Protein AF-A0A937Z2I5-F1 (afdb_monomer_lite)

Sequence (147 aa):
MLGFLTLFAGTHPSLAAQEGPPFPRIANCYAVQLTPHSTPEDLDEIAQWDLLIGGVWANWGDAESVRRVRENLQAVRERNPHIIILDFSSSAPYADPKDASFPATGWLLQPDGSRIEGWPGTQMINLTQPAVIDWLAARSVASVRER

Foldseek 3Di:
DDDDDDDDDDDDPQLPDPPDPPDFAEDADQPLALWLPDDPVSLVVLLPGLEYEARQDFPPVDPSRVVSSVVSVVSSCVNHVRHDYAHCLLVFQKDQPPPPQADPPQFDADPVRHFDDGPVRITGGRPVDVSRVVVSVVVRCVVPVPD

Secondary structure (DSSP, 8-state):
---------------------SS--EEE-STT-BSTT--HHHHHHHTT-SEEES-B---TT-HHHHHHHHHHHHHHHHH-TT-EEE-GGGG--EE-TT-TTS-TT-B-B-TTSPBPB-STT-EEB-TTSHHHHHHHHHHHHHHHH--

pLDDT: mean 80.71, std 18.76, range [27.16, 97.38]

Structure (mmCIF, N/CA/C/O backbone):
data_AF-A0A937Z2I5-F1
#
_entry.id   AF-A0A937Z2I5-F1
#
loop_
_atom_site.group_PDB
_atom_site.id
_atom_site.type_symbol
_atom_site.label_atom_id
_atom_site.label_alt_id
_atom_site.label_comp_id
_atom_site.label_asym_id
_atom_site.label_entity_id
_atom_site.label_seq_id
_atom_site.pdbx_PDB_ins_code
_atom_site.Cartn_x
_atom_site.Cartn_y
_atom_site.Cartn_z
_atom_site.occupancy
_atom_site.B_iso_or_equiv
_atom_site.auth_seq_id
_atom_site.auth_comp_id
_atom_site.auth_asym_id
_atom_site.auth_atom_id
_atom_site.pdbx_PDB_model_num
ATOM 1 N N . MET A 1 1 ? -22.004 30.243 57.229 1.00 35.47 1 MET A N 1
ATOM 2 C CA . MET A 1 1 ? -22.228 28.952 56.548 1.00 35.47 1 MET A CA 1
ATOM 3 C C . MET A 1 1 ? -21.614 29.068 55.155 1.00 35.47 1 MET A C 1
ATOM 5 O O . MET A 1 1 ? -22.237 29.641 54.276 1.00 35.47 1 MET A O 1
ATOM 9 N N . LEU A 1 2 ? -20.347 28.669 54.996 1.00 32.09 2 LEU A N 1
ATOM 10 C CA . LEU A 1 2 ? -19.664 28.600 53.699 1.00 32.09 2 LEU A CA 1
ATOM 11 C C . LEU A 1 2 ? -19.763 27.152 53.211 1.00 32.09 2 LEU A C 1
ATOM 13 O O . LEU A 1 2 ? -19.238 26.255 53.865 1.00 32.09 2 LEU A O 1
ATOM 17 N N . GLY A 1 3 ? -20.474 26.933 52.107 1.00 27.16 3 GLY A N 1
ATOM 18 C CA . GLY A 1 3 ? -20.564 25.636 51.444 1.00 27.16 3 GLY A CA 1
ATOM 19 C C . GLY A 1 3 ? -19.499 25.524 50.361 1.00 27.16 3 GLY A C 1
ATOM 20 O O . GLY A 1 3 ? -19.575 26.214 49.349 1.00 27.16 3 GLY A O 1
ATOM 21 N N . PHE A 1 4 ? -18.512 24.662 50.594 1.00 35.53 4 PHE A N 1
ATOM 22 C CA . PHE A 1 4 ? -17.621 24.115 49.575 1.00 35.53 4 PHE A CA 1
ATOM 23 C C . PHE A 1 4 ? -18.449 23.280 48.587 1.00 35.53 4 PHE A C 1
ATOM 25 O O . PHE A 1 4 ? -19.179 22.390 49.023 1.00 35.53 4 PHE A O 1
ATOM 32 N N . LEU A 1 5 ? -18.314 23.523 47.280 1.00 31.83 5 L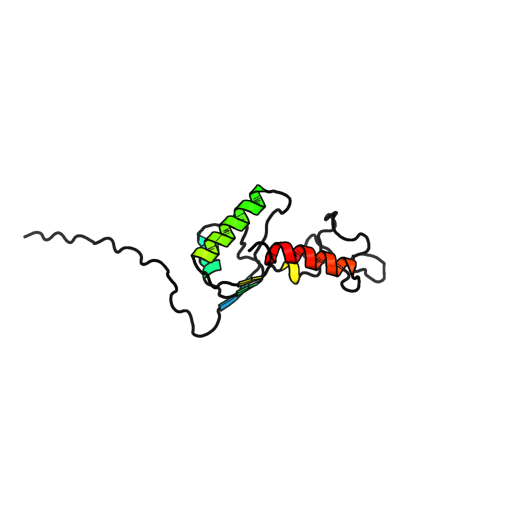EU A N 1
ATOM 33 C CA . LEU A 1 5 ? -18.769 22.582 46.257 1.00 31.83 5 LEU A CA 1
ATOM 34 C C . LEU A 1 5 ? -17.548 21.981 45.561 1.00 31.83 5 LEU A C 1
ATOM 36 O O . LEU A 1 5 ? -16.855 22.627 44.779 1.00 31.83 5 LEU A O 1
ATOM 40 N N . THR A 1 6 ? -17.279 20.734 45.918 1.00 36.47 6 THR A N 1
ATOM 41 C CA . THR A 1 6 ? -16.281 19.849 45.328 1.00 36.47 6 THR A CA 1
ATOM 42 C C . THR A 1 6 ? -16.729 19.483 43.911 1.00 36.47 6 THR A C 1
ATOM 44 O O . THR A 1 6 ? -17.765 18.840 43.746 1.00 36.47 6 THR A O 1
ATOM 47 N N . LEU A 1 7 ? -15.972 19.876 42.880 1.00 35.59 7 LEU A N 1
ATOM 48 C CA . LEU A 1 7 ? -16.134 19.294 41.547 1.00 35.59 7 LEU A CA 1
ATOM 49 C C . LEU A 1 7 ? -15.630 17.849 41.596 1.00 35.59 7 LEU A C 1
ATOM 51 O O . LEU A 1 7 ? -14.438 17.601 41.775 1.00 35.59 7 LEU A O 1
ATOM 55 N N . PHE A 1 8 ? -16.549 16.898 41.451 1.00 38.56 8 PHE A N 1
ATOM 56 C CA . PHE A 1 8 ? -16.202 15.512 41.182 1.00 38.56 8 PHE A CA 1
ATOM 57 C C . PHE A 1 8 ? -15.544 15.418 39.805 1.00 38.56 8 PHE A C 1
ATOM 59 O O . PHE A 1 8 ? -16.117 15.837 38.799 1.00 38.56 8 PHE A O 1
ATOM 66 N N . ALA A 1 9 ? -14.343 14.842 39.785 1.00 41.47 9 ALA A N 1
ATOM 67 C CA . ALA A 1 9 ? -13.709 14.311 38.595 1.00 41.47 9 ALA A CA 1
ATOM 68 C C . ALA A 1 9 ? -14.644 13.259 37.979 1.00 41.47 9 ALA A C 1
ATOM 70 O O . ALA A 1 9 ? -14.757 12.138 38.475 1.00 41.47 9 ALA A O 1
ATOM 71 N N . GLY A 1 10 ? -15.354 13.653 36.923 1.00 35.62 10 GLY A N 1
ATOM 72 C CA . GLY A 1 10 ? -16.050 12.726 36.049 1.00 35.62 10 GLY A CA 1
ATOM 73 C C . GLY A 1 10 ? -15.004 11.948 35.271 1.00 35.62 10 GLY A C 1
ATOM 74 O O . GLY A 1 10 ? -14.340 12.486 34.391 1.00 35.62 10 GLY A O 1
ATOM 75 N N . THR A 1 11 ? -14.837 10.687 35.645 1.00 39.31 11 THR A N 1
ATOM 76 C CA . THR A 1 11 ? -14.191 9.650 34.848 1.00 39.31 11 THR A CA 1
ATOM 77 C C . THR A 1 11 ? -14.653 9.767 33.398 1.00 39.31 11 THR A C 1
ATOM 79 O O . THR A 1 11 ? -15.849 9.630 33.134 1.00 39.31 11 THR A O 1
ATOM 82 N N . HIS A 1 12 ? -13.729 10.027 32.472 1.00 38.91 12 HIS A N 1
ATOM 83 C CA . HIS A 1 12 ? -13.996 9.892 31.045 1.00 38.91 12 HIS A CA 1
ATOM 84 C C . HIS A 1 12 ? -14.555 8.482 30.803 1.00 38.91 12 HIS A C 1
ATOM 86 O O . HIS A 1 12 ? -13.849 7.510 31.091 1.00 38.91 12 HIS A O 1
ATOM 92 N N . PRO A 1 13 ? -15.809 8.329 30.340 1.00 42.09 13 PRO A N 1
ATOM 93 C CA . PRO A 1 13 ? -16.257 7.031 29.879 1.00 42.09 13 PRO A CA 1
ATOM 94 C C . PRO A 1 13 ? -15.337 6.627 28.727 1.00 42.09 13 PRO A C 1
ATOM 96 O O . PRO A 1 13 ? -15.095 7.407 27.806 1.00 42.09 13 PRO A O 1
ATOM 99 N N . SER A 1 14 ? -14.781 5.421 28.832 1.00 45.44 14 SER A N 1
ATOM 100 C CA . SER A 1 14 ? -14.124 4.729 27.729 1.00 45.44 14 SER A CA 1
ATOM 101 C C . SER A 1 14 ? -14.971 4.910 26.466 1.00 45.44 14 SER A C 1
ATOM 103 O O . SER A 1 14 ? -16.178 4.667 26.506 1.00 45.44 14 SER A O 1
ATOM 105 N N . LEU A 1 15 ? -14.345 5.356 25.371 1.00 46.28 15 LEU A N 1
ATOM 106 C CA . LEU A 1 15 ? -14.901 5.446 24.013 1.00 46.28 15 LEU A CA 1
ATOM 107 C C . LEU A 1 15 ? -15.194 4.042 23.443 1.00 46.28 15 LEU A C 1
ATOM 109 O O . LEU A 1 15 ? -14.839 3.718 22.315 1.00 46.28 15 LEU A O 1
ATOM 113 N N . ALA A 1 16 ? -15.823 3.175 24.231 1.00 44.59 16 ALA A N 1
ATOM 114 C CA . ALA A 1 16 ? -16.420 1.952 23.748 1.00 44.59 16 ALA A CA 1
ATOM 115 C C . ALA A 1 16 ? -17.585 2.353 22.836 1.00 44.59 16 ALA A C 1
ATOM 117 O O . ALA A 1 16 ? -18.621 2.800 23.321 1.00 44.59 16 ALA A O 1
ATOM 118 N N . ALA A 1 17 ? -17.345 2.257 21.525 1.00 49.53 17 ALA A N 1
ATOM 119 C CA . ALA A 1 17 ? -18.328 2.244 20.447 1.00 49.53 17 ALA A CA 1
ATOM 120 C C . ALA A 1 17 ? -19.582 3.096 20.717 1.00 49.53 17 ALA A C 1
ATOM 122 O O . ALA A 1 17 ? -20.646 2.567 21.035 1.00 49.53 17 ALA A O 1
ATOM 123 N N . GLN A 1 18 ? -19.485 4.421 20.552 1.00 54.97 18 GLN A N 1
ATOM 124 C CA . GLN A 1 18 ? -20.695 5.182 20.234 1.00 54.97 18 GLN A CA 1
ATOM 125 C C . GLN A 1 18 ? -21.333 4.506 19.017 1.00 54.97 18 GLN A C 1
ATOM 127 O O . GLN A 1 18 ? -20.659 4.359 17.995 1.00 54.97 18 GLN A O 1
ATOM 132 N N . GLU A 1 19 ? -22.587 4.057 19.145 1.00 60.47 19 GLU A N 1
ATOM 133 C CA . GLU A 1 19 ? -23.371 3.569 18.011 1.00 60.47 19 GLU A CA 1
ATOM 134 C C . GLU A 1 19 ? -23.345 4.666 16.946 1.00 60.47 19 GLU A C 1
ATOM 136 O O . GLU A 1 19 ? -23.925 5.741 17.108 1.00 60.47 19 GLU A O 1
ATOM 141 N N . GLY A 1 20 ? -22.546 4.426 15.907 1.00 63.84 20 GLY A N 1
ATOM 142 C CA . GLY A 1 20 ? -22.366 5.346 14.801 1.00 63.84 20 GLY A CA 1
ATOM 143 C C . GLY A 1 20 ? -23.663 5.517 14.004 1.00 63.84 20 GLY A C 1
ATOM 144 O O . GLY A 1 20 ? -24.707 4.963 14.356 1.00 63.84 20 GLY A O 1
ATOM 145 N N . PRO A 1 21 ? -23.630 6.277 12.899 1.00 74.56 21 PRO A N 1
ATOM 146 C CA . PRO A 1 21 ? -24.764 6.318 11.982 1.00 74.56 21 PRO A CA 1
ATOM 147 C C . PRO A 1 21 ? -25.195 4.893 11.571 1.00 74.56 21 PRO A C 1
ATOM 149 O O . PRO A 1 21 ? -24.367 3.983 11.560 1.00 74.56 21 PRO A O 1
ATOM 152 N N . PRO A 1 22 ? -26.462 4.674 11.168 1.00 81.94 22 PRO A N 1
ATOM 153 C CA . PRO A 1 22 ? -26.988 3.343 10.830 1.00 81.94 22 PRO A CA 1
ATOM 154 C C . PRO A 1 22 ? -26.404 2.753 9.528 1.00 81.94 22 PRO A C 1
ATOM 156 O O . PRO A 1 22 ? -26.953 1.805 8.968 1.00 81.94 22 PRO A O 1
ATOM 159 N N . PHE A 1 23 ? -25.327 3.337 9.006 1.00 84.81 23 PHE A N 1
ATOM 160 C CA . PHE A 1 23 ? -24.640 2.948 7.785 1.00 84.81 23 PHE A CA 1
ATOM 161 C C . PHE A 1 23 ? -23.118 2.938 8.014 1.00 84.81 23 PHE A C 1
ATOM 163 O O . PHE A 1 23 ? -22.626 3.728 8.822 1.00 84.81 23 PHE A O 1
ATOM 170 N N . PRO A 1 24 ? -22.357 2.097 7.285 1.00 88.00 24 PRO A N 1
ATOM 171 C CA . PRO A 1 24 ? -20.903 2.053 7.407 1.00 88.00 24 PRO A CA 1
ATOM 172 C C . PRO A 1 24 ? -20.230 3.383 7.047 1.00 88.00 24 PRO A C 1
ATOM 174 O O . PRO A 1 24 ? -20.552 4.009 6.033 1.00 88.00 24 PRO A O 1
ATOM 177 N N . ARG A 1 25 ? -19.240 3.779 7.844 1.00 91.06 25 ARG A N 1
ATOM 178 C CA . ARG A 1 25 ? -18.351 4.919 7.607 1.00 91.06 25 ARG A CA 1
ATOM 179 C C . ARG A 1 25 ? -17.146 4.438 6.809 1.00 91.06 25 ARG A C 1
ATOM 181 O O . ARG A 1 25 ? -16.302 3.701 7.318 1.00 91.06 25 ARG A O 1
ATOM 188 N N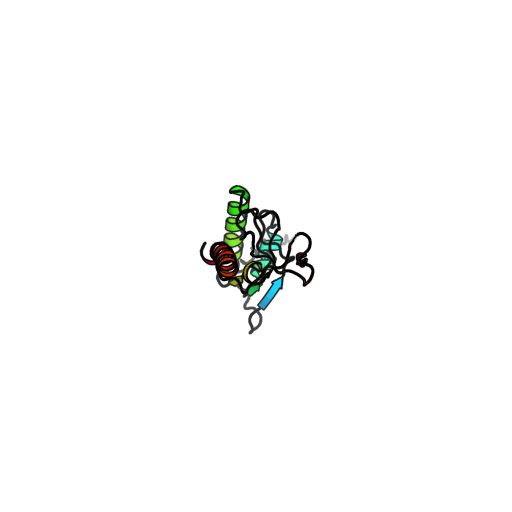 . ILE A 1 26 ? -17.075 4.854 5.550 1.00 89.81 26 ILE A N 1
ATOM 189 C CA . ILE A 1 26 ? -16.033 4.438 4.609 1.00 89.81 26 ILE A CA 1
ATOM 190 C C . ILE A 1 26 ? -15.178 5.651 4.247 1.00 89.81 26 ILE A C 1
ATOM 192 O O . ILE A 1 26 ? -15.714 6.664 3.799 1.00 89.81 26 ILE A O 1
ATOM 196 N N . ALA A 1 27 ? -13.860 5.526 4.383 1.00 87.38 27 ALA A N 1
ATOM 197 C CA . ALA A 1 27 ? -12.896 6.531 3.957 1.00 87.38 27 ALA A CA 1
ATOM 198 C C . ALA A 1 27 ? -11.917 5.955 2.931 1.00 87.38 27 ALA A C 1
ATOM 200 O O . ALA A 1 27 ? -11.398 4.854 3.091 1.00 87.38 27 ALA A O 1
ATOM 201 N N . ASN A 1 28 ? -11.627 6.735 1.891 1.00 85.38 28 ASN A N 1
ATOM 202 C CA . ASN A 1 28 ? -10.465 6.541 1.028 1.00 85.38 28 ASN A CA 1
ATOM 203 C C . ASN A 1 28 ? -9.518 7.712 1.282 1.00 85.38 28 ASN A C 1
ATOM 205 O O . ASN A 1 28 ? -9.705 8.789 0.712 1.00 85.38 28 ASN A O 1
ATOM 209 N N . CYS A 1 29 ? -8.581 7.539 2.213 1.00 77.12 29 CYS A N 1
ATOM 210 C CA . CYS A 1 29 ? -7.755 8.635 2.696 1.00 77.12 29 CYS A CA 1
ATOM 211 C C . CYS A 1 29 ? -6.274 8.269 2.709 1.00 77.12 29 CYS A C 1
ATOM 213 O O . CYS A 1 29 ? -5.799 7.476 3.515 1.00 77.12 29 CYS A O 1
ATOM 215 N N . TYR A 1 30 ? -5.529 8.931 1.832 1.00 71.75 30 TYR A N 1
ATOM 216 C CA . TYR A 1 30 ? -4.076 8.820 1.736 1.00 71.75 30 TYR A CA 1
ATOM 217 C C . TYR A 1 30 ? -3.354 9.683 2.774 1.00 71.75 30 TYR A C 1
ATOM 219 O O . TYR A 1 30 ? -2.202 9.416 3.101 1.00 71.75 30 TYR A O 1
ATOM 227 N N . ALA A 1 31 ? -4.024 10.726 3.274 1.00 62.41 31 ALA A N 1
ATOM 228 C CA . ALA A 1 31 ? -3.446 11.712 4.182 1.00 62.41 31 ALA A CA 1
ATOM 229 C C . ALA A 1 31 ? -3.500 11.291 5.656 1.00 62.41 31 ALA A C 1
ATOM 231 O O . ALA A 1 31 ? -2.719 11.806 6.445 1.00 62.41 31 ALA A O 1
ATOM 232 N N . VAL A 1 32 ? -4.364 10.337 6.009 1.00 62.16 32 VAL A N 1
ATOM 233 C CA . VAL A 1 32 ? -4.574 9.875 7.393 1.00 62.16 32 VAL A CA 1
ATOM 234 C C . VAL A 1 32 ? -3.420 8.983 7.915 1.00 62.16 32 VAL A C 1
ATOM 236 O O . VAL A 1 32 ? -3.444 8.533 9.049 1.00 62.16 32 VAL A O 1
ATOM 239 N N . GLN A 1 33 ? -2.355 8.797 7.120 1.00 74.44 33 GLN A N 1
ATOM 240 C CA . GLN A 1 33 ? -1.002 8.382 7.534 1.00 74.44 33 GLN A CA 1
ATOM 241 C C . GLN A 1 33 ? -0.923 7.425 8.743 1.00 74.44 33 GLN A C 1
ATOM 243 O O . GLN A 1 33 ? -0.248 7.724 9.729 1.00 74.44 33 GLN A O 1
ATOM 248 N N . LEU A 1 34 ? -1.495 6.223 8.634 1.00 88.88 34 LEU A N 1
ATOM 249 C CA . LEU A 1 34 ? -1.101 5.084 9.462 1.00 88.88 34 LEU A CA 1
ATOM 250 C C . LEU A 1 34 ? 0.337 4.671 9.099 1.00 88.88 34 LEU A C 1
ATOM 252 O O . LEU A 1 34 ? 0.597 3.872 8.199 1.00 88.88 34 LEU A O 1
ATOM 256 N N . THR A 1 35 ? 1.287 5.277 9.795 1.00 90.56 35 THR A N 1
ATOM 257 C CA . THR A 1 35 ? 2.724 5.247 9.527 1.00 90.56 35 THR A CA 1
ATOM 258 C C . THR A 1 35 ? 3.489 4.984 10.825 1.00 90.56 35 THR A C 1
ATOM 260 O O . THR A 1 35 ? 2.889 4.973 11.901 1.00 90.56 35 THR A O 1
ATOM 263 N N . PRO A 1 36 ? 4.825 4.810 10.795 1.00 91.19 36 PRO A N 1
ATOM 264 C CA . PRO A 1 36 ? 5.623 4.700 12.017 1.00 91.19 36 PRO A CA 1
ATOM 265 C C . PRO A 1 36 ? 5.583 5.956 12.900 1.00 91.19 36 PRO A C 1
ATOM 267 O O . PRO A 1 36 ? 6.049 5.914 14.039 1.00 91.19 36 PRO A O 1
ATOM 270 N N . HIS A 1 37 ? 5.093 7.074 12.359 1.00 93.25 37 HIS A N 1
ATOM 271 C CA . HIS A 1 37 ? 5.080 8.387 12.994 1.00 93.25 37 HIS A CA 1
ATOM 272 C C . HIS A 1 37 ? 3.673 8.863 13.361 1.00 93.25 37 HIS A C 1
ATOM 274 O O . HIS A 1 37 ? 3.550 9.991 13.831 1.00 93.25 37 HIS A O 1
ATOM 280 N N . SER A 1 38 ? 2.641 8.030 13.165 1.00 93.50 38 SER A N 1
ATOM 281 C CA . SER A 1 38 ? 1.276 8.369 13.574 1.00 93.50 38 SER A CA 1
ATOM 282 C C . SER A 1 38 ? 1.239 8.751 15.046 1.00 93.50 38 SER A C 1
ATOM 284 O O . SER A 1 38 ? 1.775 8.049 15.909 1.00 93.50 38 SER A O 1
ATOM 286 N N . THR A 1 39 ? 0.593 9.871 15.312 1.00 94.00 39 THR A N 1
ATOM 287 C CA . THR A 1 39 ? 0.288 10.363 16.649 1.00 94.00 39 THR A CA 1
ATOM 288 C C . THR A 1 39 ? -0.934 9.637 17.215 1.00 94.00 39 THR A C 1
ATOM 290 O O . THR A 1 39 ? -1.711 9.064 16.451 1.00 94.00 39 THR A O 1
ATOM 293 N N . PRO A 1 40 ? -1.145 9.638 18.543 1.00 94.12 40 PRO A N 1
ATOM 294 C CA . PRO A 1 40 ? -2.372 9.107 19.135 1.00 94.12 40 PRO A CA 1
ATOM 295 C C . PRO A 1 40 ? -3.650 9.693 18.520 1.00 94.12 40 PRO A C 1
ATOM 297 O O . PRO A 1 40 ? -4.615 8.957 18.332 1.00 94.12 40 PRO A O 1
ATOM 300 N N . GLU A 1 41 ? -3.631 10.977 18.161 1.00 92.75 41 GLU A N 1
ATOM 301 C CA . GLU A 1 41 ? -4.739 11.676 17.514 1.00 92.75 41 GLU A CA 1
ATOM 302 C C . GLU A 1 41 ? -5.036 11.111 16.116 1.00 92.75 41 GLU A C 1
ATOM 304 O O . GLU A 1 41 ? -6.202 10.884 15.793 1.00 92.75 41 GLU A O 1
ATOM 309 N N . ASP A 1 42 ? -4.003 10.792 15.325 1.00 92.44 42 ASP A N 1
ATOM 310 C CA . ASP A 1 42 ? -4.176 10.128 14.023 1.00 92.44 42 ASP A CA 1
ATOM 311 C C . ASP A 1 42 ? -4.848 8.755 14.199 1.00 92.44 42 ASP A C 1
ATOM 313 O O . ASP A 1 42 ? -5.741 8.381 13.439 1.00 92.44 42 ASP A O 1
ATOM 317 N N . LEU A 1 43 ? -4.448 7.994 15.227 1.00 93.88 43 LEU A N 1
ATOM 318 C CA . LEU A 1 43 ? -5.027 6.675 15.509 1.00 93.88 43 LEU A CA 1
ATOM 319 C C . LEU A 1 43 ? -6.490 6.776 15.960 1.00 93.88 43 LEU A C 1
ATOM 321 O O . LEU A 1 43 ? -7.303 5.925 15.587 1.00 93.88 43 LEU A O 1
ATOM 325 N N . ASP A 1 44 ? -6.824 7.802 16.745 1.00 92.69 44 ASP A N 1
ATOM 326 C CA . ASP A 1 44 ? -8.198 8.090 17.153 1.00 92.69 44 ASP A CA 1
ATOM 327 C C . ASP A 1 44 ? -9.062 8.475 15.946 1.00 92.69 44 ASP A C 1
ATOM 329 O O . ASP A 1 44 ? -10.194 8.004 15.849 1.00 92.69 44 ASP A O 1
ATOM 333 N N . GLU A 1 45 ? -8.539 9.267 15.003 1.00 90.50 45 GLU A N 1
ATOM 334 C CA . GLU A 1 45 ? -9.229 9.616 13.754 1.00 90.50 45 GLU A CA 1
ATOM 335 C C . GLU A 1 45 ? -9.449 8.384 12.863 1.00 90.50 45 GLU A C 1
ATOM 337 O O . GLU A 1 45 ? -10.559 8.153 12.378 1.00 90.50 45 GLU A O 1
ATOM 342 N N . ILE A 1 46 ? -8.425 7.541 12.694 1.00 91.88 46 ILE A N 1
ATOM 343 C CA . ILE A 1 46 ? -8.520 6.292 11.925 1.00 91.88 46 ILE A CA 1
ATOM 344 C C . ILE A 1 46 ? -9.603 5.374 12.496 1.00 91.88 46 ILE A C 1
ATOM 346 O O . ILE A 1 46 ? -10.396 4.803 11.744 1.00 91.88 46 ILE A O 1
ATOM 350 N N . ALA A 1 47 ? -9.654 5.228 13.822 1.00 92.50 47 ALA A N 1
ATOM 351 C CA . ALA A 1 47 ? -10.575 4.314 14.491 1.00 92.50 47 ALA A CA 1
ATOM 352 C C . ALA A 1 47 ? -12.059 4.680 14.291 1.00 92.50 47 ALA A C 1
ATOM 354 O O . ALA A 1 47 ? -12.937 3.851 14.541 1.00 92.50 47 ALA A O 1
ATOM 355 N N . GLN A 1 48 ? -12.365 5.886 13.800 1.00 91.19 48 GLN A N 1
ATOM 356 C CA . GLN A 1 48 ? -13.730 6.315 13.488 1.00 91.19 48 GLN A CA 1
ATOM 357 C C . GLN A 1 48 ? -14.288 5.696 12.201 1.00 91.19 48 GLN A C 1
ATOM 359 O O . GLN A 1 48 ? -15.467 5.885 11.915 1.00 91.19 48 GLN A O 1
ATOM 364 N N . TRP A 1 49 ? -13.490 4.980 11.413 1.00 90.88 49 TRP A N 1
ATOM 365 C CA . TRP A 1 49 ? -13.939 4.381 10.156 1.00 90.88 49 TRP A CA 1
ATOM 366 C C . TRP A 1 49 ? -14.217 2.890 10.319 1.00 90.88 49 TRP A C 1
ATOM 368 O O . TRP A 1 49 ? -13.525 2.190 11.050 1.00 90.88 49 TRP A O 1
ATOM 378 N N . ASP A 1 50 ? -15.220 2.388 9.603 1.00 91.25 50 ASP A N 1
ATOM 379 C CA . ASP A 1 50 ? -15.501 0.950 9.523 1.00 91.25 50 ASP A CA 1
ATOM 380 C C . ASP A 1 50 ? -14.699 0.314 8.370 1.00 91.25 50 ASP A C 1
ATOM 382 O O . ASP A 1 50 ? -14.311 -0.853 8.428 1.00 91.25 50 ASP A O 1
ATOM 386 N N . LEU A 1 51 ? -14.386 1.111 7.340 1.00 88.56 51 LEU A N 1
ATOM 387 C CA . LEU A 1 51 ? -13.470 0.769 6.256 1.00 88.56 51 LEU A CA 1
ATOM 388 C C . LEU A 1 51 ? -12.567 1.965 5.929 1.00 88.56 51 LEU A C 1
ATOM 390 O O . LEU A 1 51 ? -13.061 3.011 5.508 1.00 88.56 51 LEU A O 1
ATOM 394 N N . LEU A 1 52 ? -11.253 1.782 6.054 1.00 88.19 52 LEU A N 1
ATOM 395 C CA . LEU A 1 52 ? -10.234 2.708 5.562 1.00 88.19 52 LEU A CA 1
ATOM 396 C C . LEU A 1 52 ? -9.519 2.096 4.352 1.00 88.19 52 LEU A C 1
ATOM 398 O O . LEU A 1 52 ? -8.972 0.998 4.433 1.00 88.19 52 LEU A O 1
ATOM 402 N N . ILE A 1 53 ? -9.503 2.818 3.236 1.00 85.19 53 ILE A N 1
ATOM 403 C CA . ILE A 1 53 ? -8.754 2.485 2.024 1.00 85.19 53 ILE A CA 1
ATOM 404 C C . ILE A 1 53 ? -7.584 3.465 1.908 1.00 85.19 53 ILE A C 1
ATOM 406 O O . ILE A 1 53 ? -7.781 4.680 1.882 1.00 85.19 53 ILE A O 1
ATOM 410 N N . GLY A 1 54 ? -6.370 2.932 1.823 1.00 80.38 54 GLY A N 1
ATOM 411 C CA . GLY A 1 54 ? -5.132 3.697 1.783 1.00 80.38 54 GLY A CA 1
ATOM 412 C C . GLY A 1 54 ? -4.600 4.088 3.158 1.00 80.38 54 GLY A C 1
ATOM 413 O O . GLY A 1 54 ? -5.009 3.564 4.191 1.00 80.38 54 GLY A O 1
ATOM 414 N N . GLY A 1 55 ? -3.609 4.978 3.145 1.00 78.00 55 GLY A N 1
ATOM 415 C CA . GLY A 1 55 ? -3.054 5.576 4.356 1.00 78.00 55 GLY A CA 1
ATOM 416 C C . GLY A 1 55 ? -2.084 4.698 5.148 1.00 78.00 55 GLY A C 1
ATOM 417 O O . GLY A 1 55 ? -1.552 5.196 6.126 1.00 78.00 55 GLY A O 1
ATOM 418 N N . VAL A 1 56 ? -1.804 3.452 4.747 1.00 85.19 56 VAL A N 1
ATOM 419 C CA . VAL A 1 56 ? -0.800 2.602 5.416 1.00 85.19 56 VAL A CA 1
ATOM 420 C C . VAL A 1 56 ? 0.548 2.722 4.719 1.00 85.19 56 VAL A C 1
ATOM 422 O O . VAL A 1 56 ? 0.652 2.486 3.516 1.00 85.19 56 VAL A O 1
ATOM 425 N N . TRP A 1 57 ? 1.600 3.056 5.461 1.00 83.00 57 TRP A N 1
ATOM 426 C CA . TRP A 1 57 ? 2.955 3.080 4.915 1.00 83.00 57 TRP A CA 1
ATOM 427 C C . TRP A 1 57 ? 3.995 2.752 5.981 1.00 83.00 57 TRP A C 1
ATOM 429 O O . TRP A 1 57 ? 3.913 3.249 7.096 1.00 83.00 57 TRP A O 1
ATOM 439 N N . ALA A 1 58 ? 5.007 1.970 5.612 1.00 82.38 58 ALA A N 1
ATOM 440 C CA . ALA A 1 58 ? 6.219 1.746 6.391 1.00 82.38 58 ALA A CA 1
ATOM 441 C C . ALA A 1 58 ? 7.436 1.804 5.458 1.00 82.38 58 ALA A C 1
ATOM 443 O O . ALA A 1 58 ? 7.330 1.518 4.261 1.00 82.38 58 ALA A O 1
ATOM 444 N N . ASN A 1 59 ? 8.618 2.075 6.010 1.00 79.25 59 ASN A N 1
ATOM 445 C CA . ASN A 1 59 ? 9.855 1.666 5.362 1.00 79.25 59 ASN A CA 1
ATOM 446 C C . ASN A 1 59 ? 10.023 0.155 5.571 1.00 79.25 59 ASN A C 1
ATOM 448 O O . ASN A 1 59 ? 10.567 -0.285 6.578 1.00 79.25 59 ASN A O 1
ATOM 452 N N . TRP A 1 60 ? 9.547 -0.645 4.619 1.00 77.75 60 TRP A N 1
ATOM 453 C CA . TRP A 1 60 ? 9.530 -2.109 4.725 1.00 77.75 60 TRP A CA 1
ATOM 454 C C . TRP A 1 60 ? 10.920 -2.760 4.834 1.00 77.75 60 TRP A C 1
ATOM 456 O O . TRP A 1 60 ? 11.021 -3.903 5.269 1.00 77.75 60 TRP A O 1
ATOM 466 N N . GLY A 1 61 ? 11.988 -2.043 4.463 1.00 75.00 61 GLY A N 1
ATOM 467 C CA . GLY A 1 61 ? 13.374 -2.484 4.658 1.00 75.00 61 GLY A CA 1
ATOM 468 C C . GLY A 1 61 ? 13.936 -2.196 6.056 1.00 75.00 61 GLY A C 1
ATOM 469 O O . GLY A 1 61 ? 15.040 -2.638 6.366 1.00 75.00 61 GLY A O 1
ATOM 470 N N . ASP A 1 62 ? 13.202 -1.461 6.894 1.00 82.31 62 ASP A N 1
ATOM 471 C CA . ASP A 1 62 ? 13.579 -1.123 8.263 1.00 82.31 62 ASP A CA 1
ATOM 472 C C . ASP A 1 62 ? 12.657 -1.826 9.269 1.00 82.31 62 ASP A C 1
ATOM 474 O O . ASP A 1 62 ? 11.461 -1.546 9.366 1.00 82.31 62 ASP A O 1
ATOM 478 N N . ALA A 1 63 ? 13.233 -2.735 10.056 1.00 88.56 63 ALA A N 1
ATOM 479 C CA . ALA A 1 63 ? 12.488 -3.541 11.017 1.00 88.56 63 ALA A CA 1
ATOM 480 C C . ALA A 1 63 ? 11.791 -2.690 12.093 1.00 88.56 63 ALA A C 1
ATOM 482 O O . ALA A 1 63 ? 10.703 -3.049 12.543 1.00 88.56 63 ALA A O 1
ATOM 483 N N . GLU A 1 64 ? 12.388 -1.563 12.490 1.00 93.06 64 GLU A N 1
ATOM 484 C CA . GLU A 1 64 ? 11.800 -0.662 13.484 1.00 93.06 64 GLU A CA 1
ATOM 485 C C . GLU A 1 64 ? 10.587 0.080 12.909 1.00 93.06 64 GLU A C 1
ATOM 487 O O . GLU A 1 64 ? 9.541 0.156 13.557 1.00 93.06 64 GLU A O 1
ATOM 492 N N . SER A 1 65 ? 10.691 0.561 11.668 1.00 86.75 65 SER A N 1
ATOM 4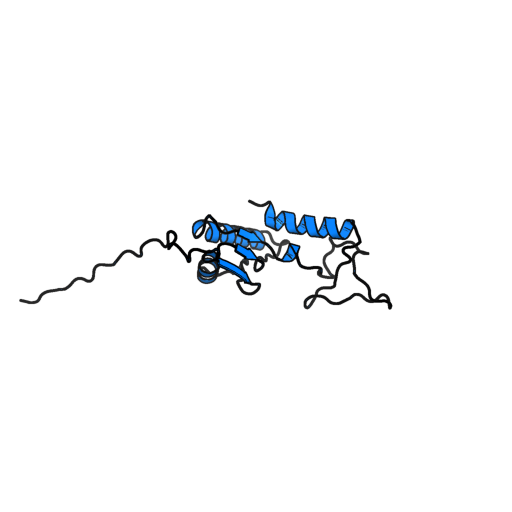93 C CA . SER A 1 65 ? 9.573 1.150 10.927 1.00 86.75 65 SER A CA 1
ATOM 494 C C . SER A 1 65 ? 8.386 0.186 10.821 1.00 86.75 65 SER A C 1
ATOM 496 O O . SER A 1 65 ? 7.257 0.546 11.165 1.00 86.75 65 SER A O 1
ATOM 498 N N . VAL A 1 66 ? 8.647 -1.065 10.427 1.00 86.81 66 VAL A N 1
ATOM 499 C CA . VAL A 1 66 ? 7.617 -2.110 10.327 1.00 86.81 66 VAL A CA 1
ATOM 500 C C . VAL A 1 66 ? 6.999 -2.418 11.691 1.00 86.81 66 VAL A C 1
ATOM 502 O O . VAL A 1 66 ? 5.774 -2.490 11.807 1.00 86.81 66 VAL A O 1
ATOM 505 N N . ARG A 1 67 ? 7.819 -2.557 12.743 1.00 92.75 67 ARG A N 1
ATOM 506 C CA . ARG A 1 67 ? 7.340 -2.797 14.113 1.00 92.75 67 ARG A CA 1
ATOM 507 C C . ARG A 1 67 ? 6.377 -1.698 14.567 1.00 92.75 67 ARG A C 1
ATOM 509 O O . ARG A 1 67 ? 5.292 -2.019 15.040 1.00 92.75 67 ARG A O 1
ATOM 516 N N . ARG A 1 68 ? 6.730 -0.423 14.374 1.00 94.62 68 ARG A N 1
ATOM 517 C CA . ARG A 1 68 ? 5.882 0.713 14.780 1.00 94.62 68 ARG A CA 1
ATOM 518 C C . ARG A 1 68 ? 4.549 0.758 14.047 1.00 94.62 68 ARG A C 1
ATOM 520 O O . ARG A 1 68 ? 3.526 1.010 14.670 1.00 94.62 68 ARG A O 1
ATOM 527 N N . VAL A 1 69 ? 4.534 0.476 12.746 1.00 91.75 69 VAL A N 1
ATOM 528 C CA . VAL A 1 69 ? 3.270 0.403 11.993 1.00 91.75 69 VAL A CA 1
ATOM 529 C C . VAL A 1 69 ? 2.385 -0.729 12.505 1.00 91.75 69 VAL A C 1
ATOM 531 O O . VAL A 1 69 ? 1.181 -0.531 12.642 1.00 91.75 69 VAL A O 1
ATOM 534 N N . ARG A 1 70 ? 2.960 -1.889 12.850 1.00 90.69 70 ARG A N 1
ATOM 535 C CA . ARG A 1 70 ? 2.202 -2.991 13.468 1.00 90.69 70 ARG A CA 1
ATOM 536 C C . ARG A 1 70 ? 1.628 -2.605 14.835 1.00 90.69 70 ARG A C 1
ATOM 538 O O . ARG A 1 70 ? 0.473 -2.916 15.108 1.00 90.69 70 ARG A O 1
ATOM 545 N N . GLU A 1 71 ? 2.390 -1.892 15.661 1.00 95.25 71 GLU A N 1
ATOM 546 C CA . GLU A 1 71 ? 1.913 -1.375 16.954 1.00 95.25 71 GLU A CA 1
ATOM 547 C C . GLU A 1 71 ? 0.772 -0.369 16.778 1.00 95.25 71 GLU A C 1
ATOM 549 O O . GLU A 1 71 ? -0.251 -0.471 17.452 1.00 95.25 71 GLU A O 1
ATOM 554 N N . ASN A 1 72 ? 0.891 0.541 15.812 1.00 94.75 72 ASN A N 1
ATOM 555 C CA . ASN A 1 72 ? -0.159 1.504 15.491 1.00 94.75 72 ASN A CA 1
ATOM 556 C C . ASN A 1 72 ? -1.420 0.818 14.937 1.00 94.75 72 ASN A C 1
ATOM 558 O O . ASN A 1 72 ? -2.534 1.157 15.334 1.00 94.75 72 ASN A O 1
ATOM 562 N N . LEU A 1 73 ? -1.264 -0.199 14.081 1.00 92.19 73 LEU A N 1
ATOM 563 C CA . LEU A 1 73 ? -2.364 -1.049 13.609 1.00 92.19 73 LEU A CA 1
ATOM 564 C C . LEU A 1 73 ? -3.085 -1.745 14.768 1.00 92.19 73 LEU A C 1
ATOM 566 O O . LEU A 1 73 ? -4.317 -1.771 14.802 1.00 92.19 73 LEU A O 1
ATOM 570 N N . GLN A 1 74 ? -2.334 -2.306 15.718 1.00 93.69 74 GLN A N 1
ATOM 571 C CA . GLN A 1 74 ? -2.907 -2.922 16.911 1.00 93.69 74 GLN A CA 1
ATOM 572 C C . GLN A 1 74 ? -3.669 -1.887 17.746 1.00 93.69 74 GLN A C 1
ATOM 574 O O . GLN A 1 74 ? -4.822 -2.118 18.098 1.00 93.69 74 GLN A O 1
ATOM 579 N N . ALA A 1 75 ? -3.068 -0.725 17.992 1.00 95.31 75 ALA A N 1
ATOM 580 C CA . ALA A 1 75 ? -3.673 0.352 18.765 1.00 95.31 75 ALA A CA 1
ATOM 581 C C . ALA A 1 75 ? -4.985 0.867 18.134 1.00 95.31 75 ALA A C 1
ATOM 583 O O . ALA A 1 75 ? -5.944 1.168 18.849 1.00 95.31 75 ALA A O 1
ATOM 584 N N . VAL A 1 76 ? -5.071 0.930 16.803 1.00 93.31 76 VAL A N 1
ATOM 585 C CA . VAL A 1 76 ? -6.321 1.235 16.087 1.00 93.31 76 VAL A CA 1
ATOM 586 C C . VAL A 1 76 ? -7.364 0.135 16.302 1.00 93.31 76 VAL A C 1
ATOM 588 O O . VAL A 1 76 ? -8.520 0.437 16.592 1.00 93.31 76 VAL A O 1
ATOM 591 N N . ARG A 1 77 ? -6.975 -1.142 16.212 1.00 91.94 77 ARG A N 1
ATOM 592 C CA . ARG A 1 77 ? -7.889 -2.282 16.416 1.00 91.94 77 ARG A CA 1
ATOM 593 C C . ARG A 1 77 ? -8.392 -2.400 17.854 1.00 91.94 77 ARG A C 1
ATOM 595 O O . ARG A 1 77 ? -9.509 -2.854 18.066 1.00 91.94 77 ARG A O 1
ATOM 602 N N . GLU A 1 78 ? -7.608 -1.972 18.839 1.00 94.19 78 GLU A N 1
ATOM 603 C CA . GLU A 1 78 ? -8.054 -1.887 20.236 1.00 94.19 78 GLU A CA 1
ATOM 604 C C . GLU A 1 78 ? -9.169 -0.843 20.417 1.00 94.19 78 GLU A C 1
ATOM 606 O O . GLU A 1 78 ? -10.072 -1.046 21.227 1.00 94.19 78 GLU A O 1
ATOM 611 N N . ARG A 1 79 ? -9.147 0.244 19.632 1.00 93.50 79 ARG A N 1
ATOM 612 C CA . ARG A 1 79 ? -10.182 1.296 19.628 1.00 93.50 79 ARG A CA 1
ATOM 613 C C . ARG A 1 79 ? -11.407 0.910 18.804 1.00 93.50 79 ARG A C 1
ATOM 615 O O . ARG A 1 79 ? -12.534 1.190 19.202 1.00 93.50 79 ARG A O 1
ATOM 622 N N . ASN A 1 80 ? -11.187 0.269 17.659 1.00 93.06 80 ASN A N 1
ATOM 623 C CA . ASN A 1 80 ? -12.234 -0.233 16.780 1.00 93.06 80 ASN A CA 1
ATOM 624 C C . ASN A 1 80 ? -11.896 -1.660 16.310 1.00 93.06 80 ASN A C 1
ATOM 626 O O . ASN A 1 80 ? -11.244 -1.833 15.278 1.00 93.06 80 ASN A O 1
ATOM 630 N N . PRO A 1 81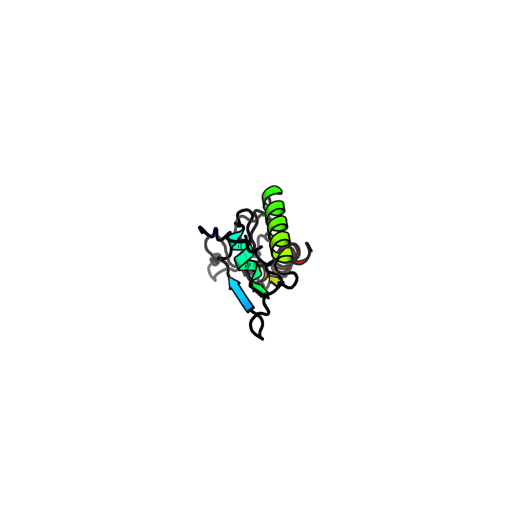 ? -12.373 -2.697 17.025 1.00 90.56 81 PRO A N 1
ATOM 631 C CA . PRO A 1 81 ? -12.111 -4.096 16.673 1.00 90.56 81 PRO A CA 1
ATOM 632 C C . PRO A 1 81 ? -12.713 -4.545 15.336 1.00 90.56 81 PRO A C 1
ATOM 634 O O . PRO A 1 81 ? -12.400 -5.637 14.859 1.00 90.56 81 PRO A O 1
ATOM 637 N N . HIS A 1 82 ? -13.597 -3.740 14.742 1.00 87.31 82 HIS A N 1
ATOM 638 C CA . HIS A 1 82 ? -14.330 -4.072 13.523 1.00 87.31 82 HIS A CA 1
ATOM 639 C C . HIS A 1 82 ? -13.801 -3.358 12.275 1.00 87.31 82 HIS A C 1
ATOM 641 O O . HIS A 1 82 ? -14.281 -3.647 11.179 1.00 87.31 82 HIS A O 1
ATOM 647 N N . ILE A 1 83 ? -12.816 -2.464 12.416 1.00 89.56 83 ILE A N 1
ATOM 648 C CA . ILE A 1 83 ? -12.248 -1.733 11.282 1.00 89.56 83 ILE A CA 1
ATOM 649 C C . ILE A 1 83 ? -11.613 -2.677 10.256 1.00 89.56 83 ILE A C 1
ATOM 651 O O . ILE A 1 83 ? -10.826 -3.573 10.580 1.00 89.56 83 ILE A O 1
ATOM 655 N N . ILE A 1 84 ? -11.908 -2.422 8.985 1.00 87.44 84 ILE A N 1
ATOM 656 C CA . ILE A 1 84 ? -11.211 -3.013 7.847 1.00 87.44 84 ILE A CA 1
ATOM 657 C C . ILE A 1 84 ? -10.251 -1.962 7.292 1.00 87.44 84 ILE A C 1
ATOM 659 O O . ILE A 1 84 ? -10.666 -0.862 6.942 1.00 87.44 84 ILE A O 1
ATOM 663 N N . ILE A 1 85 ? -8.968 -2.301 7.186 1.00 85.94 85 ILE A N 1
ATOM 664 C CA . ILE A 1 85 ? -7.950 -1.426 6.595 1.00 85.94 85 ILE A CA 1
ATOM 665 C C . ILE A 1 85 ? -7.433 -2.101 5.329 1.00 85.94 85 ILE A C 1
ATOM 667 O O . ILE A 1 85 ? -6.956 -3.236 5.379 1.00 85.94 85 ILE A O 1
ATOM 671 N N . LEU A 1 86 ? -7.557 -1.416 4.195 1.00 81.75 86 LEU A N 1
ATOM 672 C CA . LEU A 1 86 ? -7.087 -1.867 2.891 1.00 81.75 86 LEU A CA 1
ATOM 673 C C . LEU A 1 86 ? -5.922 -0.992 2.447 1.00 81.75 86 LEU A C 1
ATOM 675 O O . LEU A 1 86 ? -6.089 0.203 2.226 1.00 81.75 86 LEU A O 1
ATOM 679 N N . ASP A 1 87 ? -4.748 -1.587 2.270 1.00 79.31 87 ASP A N 1
ATOM 680 C CA . ASP A 1 87 ? -3.603 -0.877 1.709 1.00 79.31 87 ASP A CA 1
ATOM 681 C C . ASP A 1 87 ? -3.832 -0.549 0.223 1.00 79.31 87 ASP A C 1
ATOM 683 O O . ASP A 1 87 ? -4.139 -1.426 -0.596 1.00 79.31 87 ASP A O 1
ATOM 687 N N . PHE A 1 88 ? -3.640 0.728 -0.115 1.00 76.75 88 PHE A N 1
ATOM 688 C CA . PHE A 1 88 ? -3.788 1.263 -1.463 1.00 76.75 88 PHE A CA 1
ATOM 689 C C . PHE A 1 88 ? -2.782 0.682 -2.458 1.00 76.75 88 PHE A C 1
ATOM 691 O O . PHE A 1 88 ? -3.062 0.689 -3.659 1.00 76.75 88 PHE A O 1
ATOM 698 N N . SER A 1 89 ? -1.640 0.156 -2.000 1.00 70.06 89 SER A N 1
ATOM 699 C CA . SER A 1 89 ? -0.663 -0.475 -2.899 1.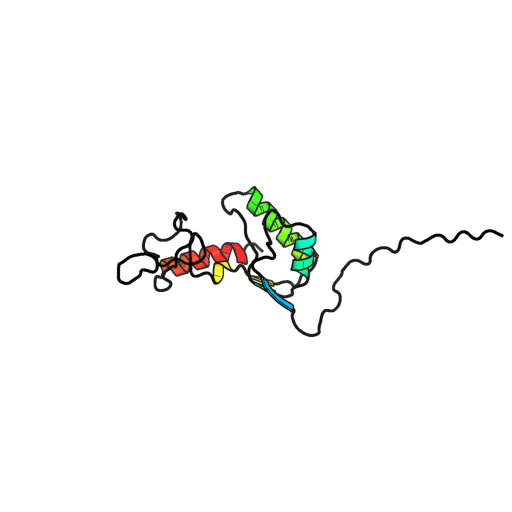00 70.06 89 SER A CA 1
ATOM 700 C C . SER A 1 89 ? -1.309 -1.533 -3.808 1.00 70.06 89 SER A C 1
ATOM 702 O O . SER A 1 89 ? -0.934 -1.656 -4.969 1.00 70.06 89 SER A O 1
ATOM 704 N N . SER A 1 90 ? -2.376 -2.183 -3.332 1.00 66.81 90 SER A N 1
ATOM 705 C CA . SER A 1 90 ? -3.185 -3.163 -4.068 1.00 66.81 90 SER A CA 1
ATOM 706 C C . SER A 1 90 ? -3.942 -2.598 -5.278 1.00 66.81 90 SER A C 1
ATOM 708 O O . SER A 1 90 ? -4.396 -3.356 -6.131 1.00 66.81 90 SER A O 1
ATOM 710 N N . SER A 1 91 ? -4.105 -1.278 -5.357 1.00 69.44 91 SER A N 1
ATOM 711 C CA . SER A 1 91 ? -4.818 -0.564 -6.425 1.00 69.44 91 SER A CA 1
ATOM 712 C C . SER A 1 91 ? -3.950 0.458 -7.164 1.00 69.44 91 SER A C 1
ATOM 714 O O . SER A 1 91 ? -4.461 1.182 -8.015 1.00 69.44 91 SER A O 1
ATOM 716 N N . ALA A 1 92 ? -2.651 0.527 -6.855 1.00 79.56 92 ALA A N 1
ATOM 717 C CA . ALA A 1 92 ? -1.710 1.462 -7.460 1.00 79.56 92 ALA A CA 1
ATOM 718 C C . ALA A 1 92 ? -0.995 0.810 -8.659 1.00 79.56 92 ALA A C 1
ATOM 720 O O . ALA A 1 92 ? -0.098 -0.010 -8.453 1.00 79.56 92 ALA A O 1
ATOM 721 N N . PRO A 1 93 ? -1.319 1.153 -9.921 1.00 87.62 93 PRO A N 1
ATOM 722 C CA . PRO A 1 93 ? -0.668 0.563 -11.091 1.00 87.62 93 PRO A CA 1
ATOM 723 C C . PRO A 1 93 ? 0.704 1.205 -11.372 1.00 87.62 93 PRO A C 1
ATOM 725 O O . PRO A 1 93 ? 1.041 1.464 -12.526 1.00 87.62 93 PRO A O 1
ATOM 728 N N . TYR A 1 94 ? 1.493 1.490 -10.336 1.00 91.62 94 TYR A N 1
ATOM 729 C CA . TYR A 1 94 ? 2.809 2.113 -10.451 1.00 91.62 94 TYR A CA 1
ATOM 730 C C . TYR A 1 94 ? 3.800 1.596 -9.400 1.00 91.62 94 TYR A C 1
ATOM 732 O O . TYR A 1 94 ? 3.423 1.159 -8.311 1.00 91.62 94 TYR A O 1
ATOM 740 N N . ALA A 1 95 ? 5.087 1.653 -9.735 1.00 90.75 95 ALA A N 1
ATOM 741 C CA . ALA A 1 95 ? 6.195 1.198 -8.898 1.00 90.75 95 ALA A CA 1
ATOM 742 C C . ALA A 1 95 ? 7.321 2.241 -8.844 1.00 90.75 95 ALA A C 1
ATOM 744 O O . ALA A 1 95 ? 7.473 3.044 -9.768 1.00 90.75 95 ALA A O 1
ATOM 745 N N . ASP A 1 96 ? 8.120 2.222 -7.774 1.00 90.56 96 ASP A N 1
ATOM 746 C CA . ASP A 1 96 ? 9.367 2.992 -7.714 1.00 90.56 96 ASP A CA 1
ATOM 747 C C . ASP A 1 96 ? 10.366 2.386 -8.720 1.00 90.56 96 ASP A C 1
ATOM 749 O O . ASP A 1 96 ? 10.649 1.186 -8.641 1.00 90.56 96 ASP A O 1
ATOM 753 N N . PRO A 1 97 ? 10.928 3.166 -9.663 1.00 92.44 97 PRO A N 1
ATOM 754 C CA . PRO A 1 97 ? 11.923 2.672 -10.617 1.00 92.44 97 PRO A CA 1
ATOM 755 C C . PRO A 1 97 ? 13.206 2.121 -9.978 1.00 92.44 97 PRO A C 1
ATOM 757 O O . PRO A 1 97 ? 13.997 1.488 -10.680 1.00 92.44 97 PRO A O 1
ATOM 760 N N . LYS A 1 98 ? 13.437 2.372 -8.685 1.00 91.44 98 LYS A N 1
ATOM 761 C CA . LYS A 1 98 ? 14.574 1.870 -7.904 1.00 91.44 98 LYS A CA 1
ATOM 762 C C . LYS A 1 98 ? 14.271 0.575 -7.146 1.00 91.44 98 LYS A C 1
ATOM 764 O O . LYS A 1 98 ? 15.187 0.029 -6.533 1.00 91.44 98 LYS A O 1
ATOM 769 N N . ASP A 1 99 ? 13.031 0.085 -7.160 1.00 87.62 99 ASP A N 1
ATOM 770 C CA . ASP A 1 99 ? 12.679 -1.172 -6.499 1.00 87.62 99 ASP A CA 1
ATOM 771 C C . ASP A 1 99 ? 13.323 -2.357 -7.235 1.00 87.62 99 ASP A C 1
ATOM 773 O O . ASP A 1 99 ? 12.893 -2.768 -8.313 1.00 87.62 99 ASP A O 1
ATOM 777 N N . ALA A 1 100 ? 14.372 -2.920 -6.633 1.00 88.69 100 ALA A N 1
ATOM 778 C CA . ALA A 1 100 ? 15.128 -4.029 -7.206 1.00 88.69 100 ALA A CA 1
ATOM 779 C C . ALA A 1 100 ? 14.326 -5.340 -7.298 1.00 88.69 100 ALA A C 1
ATOM 781 O O . ALA A 1 100 ? 14.746 -6.256 -8.003 1.00 88.69 100 ALA A O 1
ATOM 782 N N . SER A 1 101 ? 13.195 -5.449 -6.592 1.00 89.31 101 SER A N 1
ATOM 783 C CA . SER A 1 101 ? 12.307 -6.613 -6.676 1.00 89.31 101 SER A CA 1
ATOM 784 C C . SER A 1 101 ? 11.372 -6.564 -7.888 1.00 89.31 101 SER A C 1
ATOM 786 O O . SER A 1 101 ? 10.777 -7.585 -8.240 1.00 89.31 101 SER A O 1
ATOM 788 N N . PHE A 1 102 ? 11.227 -5.398 -8.527 1.00 92.75 102 PHE A N 1
ATOM 789 C CA . PHE A 1 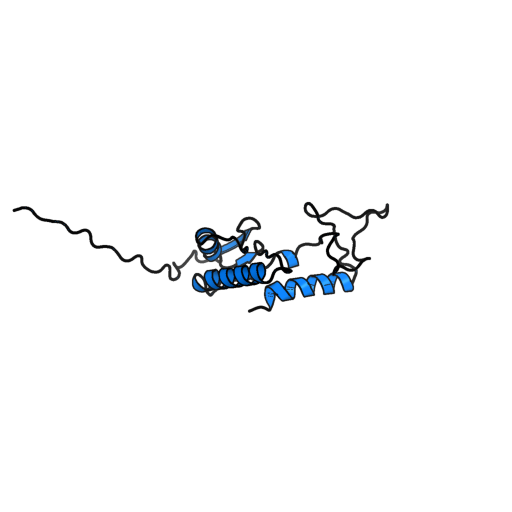102 ? 10.309 -5.215 -9.643 1.00 92.75 102 PHE A CA 1
ATOM 790 C C . PHE A 1 102 ? 10.841 -5.870 -10.936 1.00 92.75 102 PHE A C 1
ATOM 792 O O . PHE A 1 102 ? 12.021 -5.711 -11.267 1.00 92.75 102 PHE A O 1
ATOM 799 N N . PRO A 1 103 ? 10.000 -6.574 -11.724 1.00 95.31 103 PRO A N 1
ATOM 800 C CA . PRO A 1 103 ? 10.426 -7.173 -12.987 1.00 95.31 103 PRO A CA 1
ATOM 801 C C . PRO A 1 103 ? 11.008 -6.143 -13.968 1.00 95.31 103 PRO A C 1
ATOM 803 O O . PRO A 1 103 ? 10.351 -5.169 -14.329 1.00 95.31 103 PRO A O 1
ATOM 806 N N . ALA A 1 104 ? 12.218 -6.389 -14.481 1.00 94.19 104 ALA A N 1
ATOM 807 C CA . ALA A 1 104 ? 12.937 -5.432 -15.335 1.00 94.19 104 ALA A CA 1
ATOM 808 C C . ALA A 1 104 ? 12.158 -5.000 -16.598 1.00 94.19 104 ALA A C 1
ATOM 810 O O . ALA A 1 104 ? 12.284 -3.859 -17.045 1.00 94.19 104 ALA A O 1
ATOM 811 N N . THR A 1 105 ? 11.335 -5.892 -17.159 1.00 95.44 105 THR A N 1
ATOM 812 C CA . THR A 1 105 ? 10.487 -5.641 -18.339 1.00 95.44 105 THR A CA 1
ATOM 813 C C . THR A 1 105 ? 9.059 -5.233 -17.985 1.00 95.44 105 THR A C 1
ATOM 815 O O . THR A 1 105 ? 8.237 -5.061 -18.880 1.00 95.44 105 THR A O 1
ATOM 818 N N . GLY A 1 106 ? 8.743 -5.095 -16.697 1.00 96.69 106 GLY A N 1
ATOM 819 C CA . GLY A 1 106 ? 7.385 -4.922 -16.195 1.00 96.69 106 GLY A CA 1
ATOM 820 C C . GLY A 1 106 ? 6.784 -3.535 -16.407 1.00 96.69 106 GLY A C 1
ATOM 821 O O . GLY A 1 106 ? 5.672 -3.295 -15.957 1.00 96.69 106 GLY A O 1
ATOM 822 N N . TRP A 1 107 ? 7.487 -2.609 -17.055 1.00 97.25 107 TRP A N 1
ATOM 823 C CA . TRP A 1 107 ? 7.048 -1.222 -17.223 1.00 97.25 107 TRP A CA 1
ATOM 824 C C . TRP A 1 107 ? 6.023 -1.072 -18.346 1.00 97.25 107 TRP A C 1
ATOM 826 O O . TRP A 1 107 ? 6.133 -1.709 -19.397 1.00 97.25 107 TRP A O 1
ATOM 836 N N . LEU A 1 108 ? 5.043 -0.193 -18.145 1.00 97.19 108 LEU A N 1
ATOM 837 C CA . LEU A 1 108 ? 4.169 0.255 -19.221 1.00 97.19 108 LEU A CA 1
ATOM 838 C C . LEU A 1 108 ? 4.904 1.316 -20.048 1.00 97.19 108 LEU A C 1
ATOM 840 O O . LEU A 1 108 ? 5.387 2.314 -19.506 1.00 97.19 108 LEU A O 1
ATOM 844 N N . LEU A 1 109 ? 5.001 1.078 -21.356 1.00 96.88 109 LEU A N 1
ATOM 845 C CA . LEU A 1 109 ? 5.764 1.917 -22.277 1.00 96.88 109 LEU A CA 1
ATOM 846 C C . LEU A 1 109 ? 4.843 2.698 -23.218 1.00 96.88 109 LEU A C 1
ATOM 848 O O . LEU A 1 109 ? 3.797 2.204 -23.642 1.00 96.88 109 LEU A O 1
ATOM 852 N N . GLN A 1 110 ? 5.269 3.905 -23.569 1.00 96.44 110 GLN A N 1
ATOM 853 C CA . GLN A 1 110 ? 4.727 4.691 -24.672 1.00 96.44 110 GLN A CA 1
ATOM 854 C C . GLN A 1 110 ? 5.180 4.108 -26.025 1.00 96.44 110 GLN A C 1
ATOM 856 O O . GLN A 1 110 ? 6.114 3.301 -26.069 1.00 96.44 110 GLN A O 1
ATOM 861 N N . PRO A 1 111 ? 4.574 4.525 -27.156 1.00 97.38 111 PRO A N 1
ATOM 862 C CA . PRO A 1 111 ? 4.996 4.076 -28.486 1.00 97.38 111 PRO A CA 1
ATOM 863 C C . PRO A 1 111 ? 6.471 4.345 -28.822 1.00 97.38 111 PRO A C 1
ATOM 865 O O . PRO A 1 111 ? 7.048 3.632 -29.636 1.00 97.38 111 PRO A O 1
ATOM 868 N N . ASP A 1 112 ? 7.088 5.350 -28.197 1.00 97.19 112 ASP A N 1
ATOM 869 C CA . ASP A 1 112 ? 8.510 5.684 -28.357 1.00 97.19 112 ASP A CA 1
ATOM 870 C C . ASP A 1 112 ? 9.448 4.849 -27.459 1.00 97.19 112 ASP A C 1
ATOM 872 O O . ASP A 1 112 ? 10.663 5.042 -27.475 1.00 97.19 112 ASP A O 1
ATOM 876 N N . GLY A 1 113 ? 8.897 3.914 -26.678 1.00 96.31 113 GLY A N 1
ATOM 877 C CA . GLY A 1 113 ? 9.635 3.059 -25.751 1.00 96.31 113 GLY A CA 1
ATOM 878 C C . GLY A 1 113 ? 9.956 3.704 -24.401 1.00 96.31 113 GLY A C 1
ATOM 879 O O . GLY A 1 113 ? 10.531 3.036 -23.540 1.00 96.31 113 GLY A O 1
ATOM 880 N N . SER A 1 114 ? 9.587 4.967 -24.175 1.00 97.00 114 SER A N 1
ATOM 881 C CA . SER A 1 114 ? 9.733 5.610 -22.868 1.00 97.00 114 SER A CA 1
ATOM 882 C C . SER A 1 114 ? 8.707 5.077 -21.864 1.00 97.00 114 SER A C 1
ATOM 884 O O . SER A 1 114 ? 7.641 4.583 -22.232 1.00 97.00 114 SER A O 1
ATOM 886 N N . ARG A 1 115 ? 9.027 5.155 -20.570 1.00 96.88 115 ARG A N 1
ATOM 887 C CA . ARG A 1 115 ? 8.112 4.749 -19.493 1.00 96.88 115 ARG A CA 1
ATOM 888 C C . ARG A 1 115 ? 7.075 5.843 -19.240 1.00 96.88 115 ARG A C 1
ATOM 890 O O . ARG A 1 115 ? 7.370 7.023 -19.407 1.00 96.88 115 ARG A O 1
ATOM 897 N N . ILE A 1 116 ? 5.877 5.444 -18.821 1.00 96.25 116 ILE A N 1
ATOM 898 C CA . ILE A 1 116 ? 4.817 6.379 -18.423 1.00 96.25 116 ILE A CA 1
ATOM 899 C C . ILE A 1 116 ? 4.972 6.701 -16.934 1.00 96.25 116 ILE A C 1
ATOM 901 O O . ILE A 1 116 ? 5.062 5.792 -16.111 1.00 96.25 116 ILE A O 1
ATOM 905 N N . GLU A 1 117 ? 4.985 7.983 -16.583 1.00 96.06 117 GLU A N 1
ATOM 906 C CA . GLU A 1 117 ? 5.018 8.433 -15.187 1.00 96.06 117 GLU A CA 1
ATOM 907 C C . GLU A 1 117 ? 3.681 8.140 -14.480 1.00 96.06 117 GLU A C 1
ATOM 909 O O . GLU A 1 117 ? 2.609 8.265 -15.075 1.00 96.06 117 GLU A O 1
ATOM 914 N N . GLY A 1 118 ? 3.752 7.718 -13.215 1.00 90.12 118 GLY A N 1
ATOM 915 C CA . GLY A 1 118 ? 2.595 7.441 -12.361 1.00 90.12 118 GLY A CA 1
ATOM 916 C C . GLY A 1 118 ? 2.371 8.551 -11.331 1.00 90.12 118 GLY A C 1
ATOM 917 O O . GLY A 1 118 ? 2.238 9.727 -11.667 1.00 90.12 118 GLY A O 1
ATOM 918 N N . TRP A 1 119 ? 2.347 8.182 -10.049 1.00 86.38 119 TRP A N 1
ATOM 919 C CA . TRP A 1 119 ? 2.464 9.140 -8.943 1.00 86.38 119 TRP A CA 1
ATOM 920 C C . TRP A 1 119 ? 3.885 9.731 -8.892 1.00 86.38 119 TRP A C 1
ATOM 922 O O . TRP A 1 119 ? 4.815 9.041 -9.318 1.00 86.38 119 TRP A O 1
ATOM 932 N N . PRO A 1 120 ? 4.109 10.955 -8.369 1.00 88.44 120 PRO A N 1
ATOM 933 C CA . PRO A 1 120 ? 5.446 11.536 -8.268 1.00 88.44 120 PRO A CA 1
ATOM 934 C C . PRO A 1 120 ? 6.509 10.556 -7.752 1.00 88.44 120 PRO A C 1
ATOM 936 O O . PRO A 1 120 ? 6.384 10.005 -6.659 1.00 88.44 120 PRO A O 1
ATOM 939 N N . GLY A 1 121 ? 7.553 10.345 -8.559 1.00 88.94 121 GLY A N 1
ATOM 940 C CA . GLY A 1 121 ? 8.650 9.419 -8.259 1.00 88.94 121 GLY A CA 1
ATOM 941 C C . GLY A 1 121 ? 8.394 7.952 -8.625 1.00 88.94 121 GLY A C 1
ATOM 942 O O . GLY A 1 121 ? 9.232 7.112 -8.316 1.00 88.94 121 GLY A O 1
ATOM 943 N N . THR A 1 122 ? 7.277 7.631 -9.279 1.00 92.81 122 THR A N 1
ATOM 944 C CA . THR A 1 122 ? 6.900 6.264 -9.677 1.00 92.81 122 THR A CA 1
ATOM 945 C C . THR A 1 122 ? 6.560 6.189 -11.163 1.00 92.81 122 THR A C 1
ATOM 947 O O . THR A 1 122 ? 6.232 7.194 -11.791 1.00 92.81 122 THR A O 1
ATOM 950 N N . GLN A 1 123 ? 6.596 4.984 -11.727 1.00 96.81 123 GLN A N 1
ATOM 951 C CA . GLN A 1 123 ? 6.288 4.732 -13.135 1.00 96.81 123 GLN A CA 1
ATOM 952 C C . GLN A 1 123 ? 5.227 3.644 -13.271 1.00 96.81 123 GLN A C 1
ATOM 954 O O . GLN A 1 123 ? 5.166 2.721 -12.458 1.00 96.81 123 GLN A O 1
ATOM 959 N N . MET A 1 124 ? 4.386 3.761 -14.296 1.00 96.50 124 MET A N 1
ATOM 960 C CA . MET A 1 124 ? 3.278 2.845 -14.550 1.00 96.50 124 MET A CA 1
ATOM 961 C C . MET A 1 124 ? 3.784 1.436 -14.872 1.00 96.50 124 MET A C 1
ATOM 963 O O . MET A 1 124 ? 4.741 1.251 -15.632 1.00 96.50 124 MET A O 1
ATOM 967 N N . ILE A 1 125 ? 3.104 0.432 -14.327 1.00 95.88 125 ILE A N 1
ATOM 968 C CA . ILE A 1 125 ? 3.435 -0.983 -14.519 1.00 95.88 125 ILE A CA 1
ATOM 969 C C . ILE A 1 125 ? 2.519 -1.626 -15.564 1.00 95.88 125 ILE A C 1
ATOM 971 O O . ILE A 1 125 ? 1.362 -1.245 -15.743 1.00 95.88 125 ILE A O 1
ATOM 975 N N . ASN A 1 126 ? 3.035 -2.628 -16.265 1.00 96.50 126 ASN A N 1
ATOM 976 C CA . ASN A 1 126 ? 2.333 -3.358 -17.303 1.00 96.50 126 ASN A CA 1
ATOM 977 C C . ASN A 1 126 ? 1.576 -4.556 -16.712 1.00 96.50 126 ASN A C 1
ATOM 979 O O . ASN A 1 126 ? 2.106 -5.662 -16.598 1.00 96.50 126 ASN A O 1
ATOM 983 N N . LEU A 1 127 ? 0.302 -4.333 -16.392 1.00 94.19 127 LEU A N 1
ATOM 984 C CA . LEU A 1 127 ? -0.597 -5.343 -15.828 1.00 94.19 127 LEU A CA 1
ATOM 985 C C . LEU A 1 127 ? -0.956 -6.484 -16.800 1.00 94.19 127 LEU A C 1
ATOM 987 O O . LEU A 1 127 ? -1.615 -7.436 -16.393 1.00 94.19 127 LEU A O 1
ATOM 991 N N . THR A 1 128 ? -0.526 -6.441 -18.068 1.00 95.50 128 THR A N 1
ATOM 992 C CA . THR A 1 128 ? -0.696 -7.583 -18.983 1.00 95.50 128 THR A CA 1
ATOM 993 C C . THR A 1 128 ? 0.386 -8.649 -18.799 1.00 95.50 128 THR A C 1
ATOM 995 O O . THR A 1 128 ? 0.295 -9.713 -19.410 1.00 95.50 128 THR A O 1
ATOM 998 N N . GLN A 1 129 ? 1.431 -8.380 -18.007 1.00 96.44 129 GLN A N 1
ATOM 999 C CA . GLN A 1 129 ? 2.494 -9.341 -17.713 1.00 96.44 129 GLN A CA 1
ATOM 1000 C C . GLN A 1 129 ? 2.191 -10.100 -16.412 1.00 96.44 129 GLN A C 1
ATOM 1002 O O . GLN A 1 129 ? 2.117 -9.467 -15.357 1.00 96.44 129 GLN A O 1
ATOM 1007 N N . PRO A 1 130 ? 2.101 -11.445 -16.434 1.00 95.56 130 PRO A N 1
ATOM 1008 C CA . PRO A 1 130 ? 1.823 -12.233 -15.230 1.00 95.56 130 PRO A CA 1
ATOM 1009 C C . PRO A 1 130 ? 2.794 -11.959 -14.074 1.00 95.56 130 PRO A C 1
ATOM 1011 O O . PRO A 1 130 ? 2.357 -11.749 -12.951 1.00 95.56 130 PRO A O 1
ATOM 1014 N N . ALA A 1 131 ? 4.095 -11.827 -14.358 1.00 95.12 131 ALA A N 1
ATOM 1015 C CA . ALA A 1 131 ? 5.104 -11.539 -13.335 1.00 95.12 131 ALA A CA 1
ATOM 1016 C C . ALA A 1 131 ? 4.884 -10.195 -12.610 1.00 95.12 131 ALA A C 1
ATOM 1018 O O . ALA A 1 131 ? 5.248 -10.058 -11.445 1.00 95.12 131 ALA A O 1
ATOM 1019 N N . VAL A 1 132 ? 4.284 -9.203 -13.279 1.00 93.94 132 VAL A N 1
ATOM 1020 C CA . VAL A 1 132 ? 3.932 -7.912 -12.665 1.00 93.94 132 VAL A CA 1
ATOM 1021 C C . VAL A 1 132 ? 2.721 -8.068 -11.747 1.00 93.94 132 VAL A C 1
ATOM 1023 O O . VAL A 1 132 ? 2.708 -7.499 -10.657 1.00 93.94 132 VAL A O 1
ATOM 1026 N N . ILE A 1 133 ? 1.729 -8.864 -12.157 1.00 92.00 133 ILE A N 1
ATOM 1027 C CA . ILE A 1 133 ? 0.560 -9.185 -11.328 1.00 92.00 133 ILE A CA 1
ATOM 1028 C C . ILE A 1 133 ? 0.979 -9.960 -10.078 1.00 92.00 133 ILE A C 1
ATOM 1030 O O . ILE A 1 133 ? 0.566 -9.598 -8.978 1.00 92.00 133 ILE A O 1
ATOM 1034 N N . ASP A 1 134 ? 1.836 -10.969 -10.226 1.00 91.06 134 ASP A N 1
ATOM 1035 C CA . ASP A 1 134 ? 2.342 -11.763 -9.104 1.00 91.06 134 ASP A CA 1
ATOM 1036 C C . ASP A 1 134 ? 3.146 -10.901 -8.123 1.00 91.06 134 ASP A C 1
ATOM 1038 O O . ASP A 1 134 ? 2.963 -11.003 -6.909 1.00 91.06 134 ASP A O 1
ATOM 1042 N N . TRP A 1 135 ? 3.991 -10.001 -8.639 1.00 89.62 135 TRP A N 1
ATOM 1043 C CA . TRP A 1 135 ? 4.723 -9.034 -7.821 1.00 89.62 135 TRP A CA 1
ATOM 1044 C C . TRP A 1 135 ? 3.778 -8.099 -7.052 1.00 89.62 135 TRP A C 1
ATOM 1046 O O . TRP A 1 135 ? 3.943 -7.910 -5.845 1.00 89.62 135 TRP A O 1
ATOM 1056 N N . LEU A 1 136 ? 2.755 -7.554 -7.718 1.00 87.38 136 LEU A N 1
ATOM 1057 C CA . LEU A 1 136 ? 1.777 -6.664 -7.087 1.00 87.38 136 LEU A CA 1
ATOM 1058 C C . LEU A 1 136 ? 0.990 -7.400 -5.993 1.00 87.38 136 LEU A C 1
ATOM 1060 O O . LEU A 1 136 ? 0.862 -6.901 -4.876 1.00 87.38 136 LEU A O 1
ATOM 1064 N N . ALA A 1 137 ? 0.537 -8.622 -6.279 1.00 85.56 137 ALA A N 1
ATOM 1065 C CA . ALA A 1 137 ? -0.167 -9.460 -5.317 1.00 85.56 137 ALA A CA 1
ATOM 1066 C C . ALA A 1 137 ? 0.711 -9.818 -4.107 1.00 85.56 137 ALA A C 1
ATOM 1068 O O . ALA A 1 137 ? 0.232 -9.778 -2.974 1.00 85.56 137 ALA A O 1
ATOM 1069 N N . ALA A 1 138 ? 1.995 -10.128 -4.316 1.00 82.56 138 ALA A N 1
ATOM 1070 C CA . ALA A 1 138 ? 2.931 -10.420 -3.232 1.00 82.56 138 ALA A CA 1
ATOM 1071 C C . ALA A 1 138 ? 3.114 -9.221 -2.285 1.00 82.56 138 ALA A C 1
ATOM 1073 O O . ALA A 1 138 ? 3.150 -9.405 -1.066 1.00 82.56 138 ALA A O 1
ATOM 1074 N N . ARG A 1 139 ? 3.150 -7.994 -2.822 1.00 77.50 139 ARG A N 1
ATOM 1075 C CA . ARG A 1 139 ? 3.187 -6.765 -2.012 1.00 77.50 139 ARG A CA 1
ATOM 1076 C C . ARG A 1 139 ? 1.914 -6.585 -1.191 1.00 77.50 139 ARG A C 1
ATOM 1078 O O . ARG A 1 139 ? 1.998 -6.311 0.001 1.00 77.50 139 ARG A O 1
ATOM 1085 N N . SER A 1 140 ? 0.752 -6.832 -1.790 1.00 75.00 140 SER A N 1
ATOM 1086 C CA . SER A 1 140 ? -0.530 -6.783 -1.080 1.00 75.00 140 SER A CA 1
ATOM 1087 C C . SER A 1 140 ? -0.665 -7.865 -0.005 1.00 75.00 140 SER A C 1
ATOM 1089 O O . SER A 1 140 ? -1.335 -7.650 1.002 1.00 75.00 140 SER A O 1
ATOM 1091 N N . VAL A 1 141 ? -0.039 -9.035 -0.179 1.00 71.69 141 VAL A N 1
ATOM 1092 C CA . VAL A 1 141 ? -0.076 -10.114 0.822 1.00 71.69 141 VAL A CA 1
ATOM 1093 C C . VAL A 1 141 ? 0.546 -9.672 2.143 1.00 71.69 141 VAL A C 1
ATOM 1095 O O . VAL A 1 141 ? -0.039 -9.968 3.186 1.00 71.69 141 VAL A O 1
ATOM 1098 N N . ALA A 1 142 ? 1.668 -8.948 2.112 1.00 61.12 142 ALA A N 1
ATOM 1099 C CA . ALA A 1 142 ? 2.285 -8.407 3.324 1.00 61.12 142 ALA A CA 1
ATOM 1100 C C . ALA A 1 142 ? 1.306 -7.493 4.083 1.00 61.12 142 ALA A C 1
ATOM 1102 O O . ALA A 1 142 ? 1.150 -7.622 5.294 1.00 61.12 142 ALA A O 1
ATOM 1103 N N . SER A 1 143 ? 0.554 -6.666 3.355 1.00 55.97 143 SER A N 1
ATOM 1104 C CA . SER A 1 143 ? -0.435 -5.746 3.926 1.00 55.97 143 SER A CA 1
ATOM 1105 C C . SER A 1 143 ? -1.735 -6.418 4.408 1.00 55.97 143 SER A C 1
ATOM 1107 O O . SER A 1 143 ? -2.481 -5.813 5.173 1.00 55.97 143 SER A O 1
ATOM 1109 N N . VAL A 1 144 ? -2.038 -7.656 3.981 1.00 56.81 144 VAL A N 1
ATOM 1110 C CA . VAL A 1 144 ? -3.319 -8.347 4.266 1.00 56.81 144 VAL A CA 1
ATOM 1111 C C . VAL A 1 144 ? -3.183 -9.546 5.215 1.00 56.81 144 VAL A C 1
ATOM 1113 O O . VAL A 1 144 ? -4.116 -9.834 5.974 1.00 56.81 144 VAL A O 1
ATOM 1116 N N . ARG A 1 145 ? -2.077 -10.300 5.144 1.00 52.03 145 ARG A N 1
ATOM 1117 C CA . ARG A 1 145 ? -1.917 -11.598 5.831 1.00 52.03 145 ARG A CA 1
ATOM 1118 C C . ARG A 1 145 ? -1.106 -11.547 7.119 1.00 52.03 145 ARG A C 1
ATOM 1120 O O . ARG A 1 145 ? -1.172 -12.512 7.875 1.00 52.03 145 ARG A O 1
ATOM 1127 N N . GLU A 1 146 ? -0.413 -10.451 7.409 1.00 49.38 146 GLU A N 1
ATOM 1128 C CA . GLU A 1 146 ? 0.108 -10.197 8.755 1.00 49.38 146 GLU A CA 1
ATOM 1129 C C . GLU A 1 146 ? -1.042 -9.726 9.664 1.00 49.38 146 GLU A C 1
ATOM 1131 O O . GLU A 1 146 ? -1.185 -8.547 9.992 1.00 49.38 146 GLU A O 1
ATOM 1136 N N . ARG A 1 147 ? -1.937 -10.671 9.972 1.00 41.44 147 ARG A N 1
ATOM 1137 C CA . ARG A 1 147 ? -2.995 -10.547 10.976 1.00 41.44 147 ARG A CA 1
ATOM 1138 C C . ARG A 1 147 ? -2.479 -10.967 12.338 1.00 41.44 147 ARG A C 1
ATOM 1140 O O . ARG A 1 147 ? -1.804 -12.019 12.393 1.00 41.44 147 ARG A O 1
#

Radius of gyration: 21.48 Å; chains: 1; bounding box: 42×41×85 Å